Protein AF-A0A2G9C2F9-F1 (afdb_monomer_lite)

Organism: NCBI:txid2917965

Sequence (105 aa):
VWKYCLFGDWPEPALAVVDLAGETEFSAPAPDRLDNGTPMLAIRSRVRLPLAQRSPRRFQLRSRPDGAGSPKVLIRRLPTAAAQLLARETIDGQPTIVSEIHVHR

Foldseek 3Di:
DEKEWEADDDPFAFKAKDWPVPPWGKDTWDWDADPVRHITTIIGIPDDDDADPDDPTFIFIWGDHPPDDDIGTPGRGFDDFHPPAWDFDQDPNDTDIYRYGYDYD

Structure (mmCIF, N/CA/C/O backbone):
data_AF-A0A2G9C2F9-F1
#
_entry.id   AF-A0A2G9C2F9-F1
#
loop_
_atom_site.group_PDB
_atom_site.id
_atom_site.type_symbol
_atom_site.label_atom_id
_atom_site.label_alt_id
_atom_site.label_comp_id
_atom_site.label_asym_id
_atom_site.label_entity_id
_atom_site.label_seq_id
_atom_site.pdbx_PDB_ins_code
_atom_site.Cartn_x
_atom_site.Cartn_y
_atom_site.Cartn_z
_atom_site.occupancy
_atom_site.B_iso_or_equiv
_atom_site.auth_seq_id
_atom_site.auth_comp_id
_atom_site.auth_asym_id
_atom_site.auth_atom_id
_atom_site.pdbx_PDB_model_num
ATOM 1 N N . VAL A 1 1 ? -8.455 1.156 7.347 1.00 92.62 1 VAL A N 1
ATOM 2 C CA . VAL A 1 1 ? -7.765 0.741 6.098 1.00 92.62 1 VAL A CA 1
ATOM 3 C C . VAL A 1 1 ? -6.284 0.646 6.397 1.00 92.62 1 VAL A C 1
ATOM 5 O O . VAL A 1 1 ? -5.822 1.438 7.203 1.00 92.62 1 VAL A O 1
ATOM 8 N N . TRP A 1 2 ? -5.554 -0.317 5.843 1.00 95.06 2 TRP A N 1
ATOM 9 C CA . TRP A 1 2 ? -4.091 -0.320 5.960 1.00 95.06 2 TRP A CA 1
ATOM 10 C C . TRP A 1 2 ? -3.502 0.379 4.739 1.00 95.06 2 TRP A C 1
ATOM 12 O O . TRP A 1 2 ? -3.914 0.083 3.618 1.00 95.06 2 TRP A O 1
ATOM 22 N N . LYS A 1 3 ? -2.565 1.301 4.955 1.00 95.38 3 LYS A N 1
ATOM 23 C CA . LYS A 1 3 ? -1.881 2.058 3.903 1.00 95.38 3 LYS A CA 1
ATOM 24 C C . LYS A 1 3 ? -0.385 1.814 4.027 1.00 95.38 3 LYS A C 1
ATOM 26 O O . LYS A 1 3 ? 0.221 2.163 5.033 1.00 95.38 3 LYS A O 1
ATOM 31 N N . TYR A 1 4 ? 0.192 1.195 3.009 1.00 95.94 4 TYR A N 1
ATOM 32 C CA . TYR A 1 4 ? 1.632 1.071 2.858 1.00 95.94 4 TYR A CA 1
ATOM 33 C C . TYR A 1 4 ? 2.172 2.334 2.203 1.00 95.94 4 TYR A C 1
ATOM 35 O O . TYR A 1 4 ? 1.835 2.623 1.056 1.00 95.94 4 TYR A O 1
ATOM 43 N N . CYS A 1 5 ? 2.993 3.061 2.950 1.00 94.62 5 CYS A N 1
ATOM 44 C CA . CYS A 1 5 ? 3.684 4.265 2.520 1.00 94.62 5 CYS A CA 1
ATOM 45 C C . CYS A 1 5 ? 5.109 3.869 2.131 1.00 94.62 5 CYS A C 1
ATOM 47 O O . CYS A 1 5 ? 5.937 3.587 3.001 1.00 94.62 5 CYS A O 1
ATOM 49 N N . LEU A 1 6 ? 5.367 3.766 0.830 1.00 95.69 6 LEU A N 1
ATOM 50 C CA . LEU A 1 6 ? 6.669 3.395 0.294 1.00 95.69 6 LEU A CA 1
ATOM 51 C C . LEU A 1 6 ? 7.515 4.659 0.098 1.00 95.69 6 LEU A C 1
ATOM 53 O O . LEU A 1 6 ? 7.170 5.515 -0.719 1.00 95.69 6 LEU A O 1
ATOM 57 N N . PHE A 1 7 ? 8.616 4.763 0.840 1.00 92.06 7 PHE A N 1
ATOM 58 C CA . PHE A 1 7 ? 9.529 5.910 0.800 1.00 92.06 7 PHE A CA 1
ATOM 59 C C . PHE A 1 7 ? 10.737 5.659 -0.092 1.00 92.06 7 PHE A C 1
ATOM 61 O O . PHE A 1 7 ? 11.217 4.528 -0.188 1.00 92.06 7 PHE A O 1
ATOM 68 N N . GLY A 1 8 ? 11.265 6.737 -0.672 1.00 87.75 8 GLY A N 1
ATOM 69 C CA . GLY A 1 8 ? 12.389 6.688 -1.604 1.00 87.75 8 GLY A CA 1
ATOM 70 C C . GLY A 1 8 ? 11.972 6.248 -3.006 1.00 87.75 8 GLY A C 1
ATOM 71 O O . GLY A 1 8 ? 10.785 6.122 -3.309 1.00 87.75 8 GLY A O 1
ATOM 72 N N . ASP A 1 9 ? 12.964 6.017 -3.860 1.00 87.31 9 ASP A N 1
ATOM 73 C CA . ASP A 1 9 ? 12.723 5.629 -5.246 1.00 87.31 9 ASP A CA 1
ATOM 74 C C . ASP A 1 9 ? 12.452 4.125 -5.362 1.00 87.31 9 ASP A C 1
ATOM 76 O O . ASP A 1 9 ? 13.291 3.283 -5.017 1.00 87.31 9 ASP A O 1
ATOM 80 N N . TRP A 1 10 ? 11.282 3.803 -5.913 1.00 91.31 10 TRP A N 1
ATOM 81 C CA . TRP A 1 10 ? 10.852 2.450 -6.267 1.00 91.31 10 TRP A CA 1
ATOM 82 C C . TRP A 1 10 ? 10.724 2.344 -7.792 1.00 91.31 10 TRP A C 1
ATOM 84 O O . TRP A 1 10 ? 9.628 2.510 -8.327 1.00 91.31 10 TRP A O 1
ATOM 94 N N . PRO A 1 11 ? 11.840 2.135 -8.517 1.00 90.19 11 PRO A N 1
ATOM 95 C CA . PRO A 1 11 ? 11.855 2.157 -9.979 1.00 90.19 11 PRO A CA 1
ATOM 96 C C . PRO A 1 11 ? 11.201 0.921 -10.605 1.00 90.19 11 PRO A C 1
ATOM 98 O O . PRO A 1 11 ? 11.057 0.852 -11.824 1.00 90.19 11 PRO A O 1
ATOM 101 N N . GLU A 1 12 ? 10.874 -0.099 -9.808 1.00 91.75 12 GLU A N 1
ATOM 102 C CA . GLU A 1 12 ? 10.324 -1.333 -10.335 1.00 91.75 12 GLU A CA 1
ATOM 103 C C . GLU A 1 12 ? 8.918 -1.126 -10.933 1.00 91.75 12 GLU A C 1
ATOM 105 O O . GLU A 1 12 ? 8.054 -0.511 -10.305 1.00 91.75 12 GLU A O 1
ATOM 110 N N . PRO A 1 13 ? 8.642 -1.687 -12.122 1.00 90.88 13 PRO A N 1
ATOM 111 C CA . PRO A 1 13 ? 7.328 -1.587 -12.739 1.00 90.88 13 PRO A CA 1
ATOM 112 C C . PRO A 1 13 ? 6.289 -2.421 -11.984 1.00 90.88 13 PRO A C 1
ATOM 114 O O . PRO A 1 13 ? 6.601 -3.427 -11.333 1.00 90.88 13 PRO A O 1
ATOM 117 N N . ALA A 1 14 ? 5.027 -2.004 -12.103 1.00 91.69 14 ALA A N 1
ATOM 118 C CA . ALA A 1 14 ? 3.863 -2.726 -11.591 1.00 91.69 14 ALA A CA 1
ATOM 119 C C . ALA A 1 14 ? 4.028 -3.215 -10.136 1.00 91.69 14 ALA A C 1
ATOM 121 O O . ALA A 1 14 ? 3.794 -4.388 -9.823 1.00 91.69 14 ALA A O 1
ATOM 122 N N . LEU A 1 15 ? 4.463 -2.316 -9.247 1.00 95.31 15 LEU A N 1
ATOM 123 C CA . LEU A 1 15 ? 4.529 -2.588 -7.814 1.00 95.31 15 LEU A CA 1
ATOM 124 C C . LEU A 1 15 ? 3.155 -2.997 -7.285 1.00 95.31 15 LEU A C 1
ATOM 126 O O . LEU A 1 15 ? 2.136 -2.388 -7.608 1.00 95.31 15 LEU A O 1
ATOM 130 N N . ALA A 1 16 ? 3.132 -4.019 -6.439 1.00 96.31 16 ALA A N 1
ATOM 131 C CA . ALA A 1 16 ? 1.908 -4.499 -5.826 1.00 96.31 16 ALA A CA 1
ATOM 132 C C . ALA A 1 16 ? 2.176 -5.089 -4.446 1.00 96.31 16 ALA A C 1
ATOM 134 O O . ALA A 1 16 ? 3.137 -5.839 -4.242 1.00 96.31 16 ALA A O 1
ATOM 135 N N . VAL A 1 17 ? 1.269 -4.800 -3.516 1.00 97.31 17 VAL A N 1
ATOM 136 C CA . VAL A 1 17 ? 1.167 -5.555 -2.270 1.00 97.31 17 VAL A CA 1
ATOM 137 C C . VAL A 1 17 ? 0.301 -6.783 -2.529 1.00 97.31 17 VAL A C 1
ATOM 139 O O . VAL A 1 17 ? -0.821 -6.669 -3.018 1.00 97.31 17 VAL A O 1
ATOM 142 N N . VAL A 1 18 ? 0.833 -7.962 -2.216 1.00 96.31 18 VAL A N 1
ATOM 143 C CA . VAL A 1 18 ? 0.177 -9.251 -2.458 1.00 96.31 18 VAL A CA 1
ATOM 144 C C . VAL A 1 18 ? -0.076 -9.960 -1.140 1.00 96.31 18 VAL A C 1
ATOM 146 O O . VAL A 1 18 ? 0.855 -10.185 -0.361 1.00 96.31 18 VAL A O 1
ATOM 149 N N . ASP A 1 19 ? -1.327 -10.359 -0.920 1.00 94.88 19 ASP A N 1
ATOM 150 C CA . ASP A 1 19 ? -1.683 -11.318 0.116 1.00 94.88 19 ASP A CA 1
ATOM 151 C C . ASP A 1 19 ? -1.518 -12.749 -0.393 1.00 94.88 19 ASP A C 1
ATOM 153 O O . ASP A 1 19 ? -2.176 -13.168 -1.340 1.00 94.88 19 ASP A O 1
ATOM 157 N N . LEU A 1 20 ? -0.641 -13.515 0.256 1.00 90.62 20 LEU A N 1
ATOM 158 C CA . LEU A 1 20 ? -0.430 -14.923 -0.080 1.00 90.62 20 LEU A CA 1
ATOM 159 C C . LEU A 1 20 ? -1.608 -15.813 0.322 1.00 90.62 20 LEU A C 1
ATOM 161 O O . LEU A 1 20 ? -1.746 -16.896 -0.237 1.00 90.62 20 LEU A O 1
ATOM 165 N N . ALA A 1 21 ? -2.421 -15.377 1.288 1.00 90.88 21 ALA A N 1
ATOM 166 C CA . ALA A 1 21 ? -3.624 -16.093 1.696 1.00 90.88 21 ALA A CA 1
ATOM 167 C C . ALA A 1 21 ? -4.824 -15.795 0.777 1.00 90.88 21 ALA A C 1
ATOM 169 O O . ALA A 1 21 ? -5.819 -16.507 0.837 1.00 90.88 21 ALA A O 1
ATOM 170 N N . GLY A 1 22 ? -4.732 -14.765 -0.077 1.00 89.38 22 GLY A N 1
ATOM 171 C CA . GLY A 1 22 ? -5.815 -14.365 -0.980 1.00 89.38 22 GLY A CA 1
ATOM 172 C C . GLY A 1 22 ? -7.056 -13.814 -0.272 1.00 89.38 22 GLY A C 1
ATOM 173 O O . GLY A 1 22 ? -8.132 -13.801 -0.856 1.00 89.38 22 GLY A O 1
ATOM 174 N N . GLU A 1 23 ? -6.934 -13.369 0.979 1.00 89.75 23 GLU A N 1
ATOM 175 C CA . GLU A 1 23 ? -8.072 -12.906 1.781 1.00 89.75 23 GLU A CA 1
ATOM 176 C C . GLU A 1 23 ? -8.336 -11.403 1.618 1.00 89.75 23 GLU A C 1
ATOM 178 O O . GLU A 1 23 ? -9.401 -10.908 1.984 1.00 89.75 23 GLU A O 1
ATOM 183 N N . THR A 1 24 ? -7.360 -10.651 1.105 1.00 92.88 24 THR A N 1
ATOM 184 C CA . THR A 1 24 ? -7.513 -9.224 0.825 1.00 92.88 24 THR A CA 1
ATOM 185 C C . THR A 1 24 ? -6.771 -8.804 -0.432 1.00 92.88 24 THR A C 1
ATOM 187 O O . THR A 1 24 ? -5.711 -9.323 -0.777 1.00 92.88 24 THR A O 1
ATOM 190 N N . GLU A 1 25 ? -7.305 -7.764 -1.060 1.00 95.56 25 GLU A N 1
ATOM 191 C CA . GLU A 1 25 ? -6.686 -7.071 -2.179 1.00 95.56 25 GLU A CA 1
ATOM 192 C C . GLU A 1 25 ? -6.176 -5.689 -1.775 1.00 95.56 25 GLU A C 1
ATOM 194 O O . GLU A 1 25 ? -6.599 -5.103 -0.769 1.00 95.56 25 GLU A O 1
ATOM 199 N N . PHE A 1 26 ? -5.293 -5.154 -2.612 1.00 97.12 26 PHE A N 1
ATOM 200 C CA . PHE A 1 26 ? -4.717 -3.827 -2.463 1.00 97.12 26 PHE A CA 1
ATOM 201 C C . PHE A 1 26 ? -4.960 -2.981 -3.717 1.00 97.12 26 PHE A C 1
ATOM 203 O O . PHE A 1 26 ? -5.219 -3.493 -4.809 1.00 97.12 26 PHE A O 1
ATOM 210 N N . SER A 1 27 ? -4.937 -1.661 -3.555 1.00 96.88 27 SER A N 1
ATOM 211 C CA . SER A 1 27 ? -4.962 -0.714 -4.666 1.00 96.88 27 SER A CA 1
ATOM 212 C C . SER A 1 27 ? -3.686 -0.821 -5.506 1.00 96.88 27 SER A C 1
ATOM 214 O O . SER A 1 27 ? -2.672 -1.360 -5.063 1.00 96.88 27 SER A O 1
ATOM 216 N N . ALA A 1 28 ? -3.718 -0.244 -6.707 1.00 95.38 28 ALA A N 1
ATOM 217 C CA . ALA A 1 28 ? -2.480 0.090 -7.399 1.00 95.38 28 ALA A CA 1
ATOM 218 C C . ALA A 1 28 ? -1.687 1.141 -6.584 1.00 95.38 28 ALA A C 1
ATOM 220 O O . ALA A 1 28 ? -2.298 1.869 -5.786 1.00 95.38 28 ALA A O 1
ATOM 221 N N . PRO A 1 29 ? -0.358 1.233 -6.768 1.00 95.50 29 PRO A N 1
ATOM 222 C CA . PRO A 1 29 ? 0.436 2.328 -6.226 1.00 95.50 29 PRO A CA 1
ATOM 223 C C . PRO A 1 29 ? -0.050 3.663 -6.783 1.00 95.50 29 PRO A C 1
ATOM 225 O O . PRO A 1 29 ? -0.224 3.807 -7.992 1.00 95.50 29 PRO A O 1
ATOM 228 N N . ALA A 1 30 ? -0.238 4.639 -5.902 1.00 95.19 30 ALA A N 1
ATOM 229 C CA . ALA A 1 30 ? -0.566 6.009 -6.269 1.00 95.19 30 ALA A CA 1
ATOM 230 C C . ALA A 1 30 ? 0.440 6.975 -5.623 1.00 95.19 30 ALA A C 1
ATOM 232 O O . ALA A 1 30 ? 0.792 6.765 -4.459 1.00 95.19 30 ALA A O 1
ATOM 233 N N . PRO A 1 31 ? 0.901 8.023 -6.331 1.00 94.69 31 PRO A N 1
ATOM 234 C CA . PRO A 1 31 ? 1.692 9.084 -5.718 1.00 94.69 31 PRO A CA 1
ATOM 235 C C . PRO A 1 31 ? 0.937 9.731 -4.556 1.00 94.69 31 PRO A C 1
ATOM 237 O O . PRO A 1 31 ? -0.252 10.027 -4.669 1.00 94.69 31 PRO A O 1
ATOM 240 N N . ASP A 1 32 ? 1.635 9.953 -3.450 1.00 93.94 32 ASP A N 1
ATOM 241 C CA . ASP A 1 32 ? 1.104 10.576 -2.240 1.00 93.94 32 ASP A CA 1
ATOM 242 C C . ASP A 1 32 ? 2.226 11.365 -1.535 1.00 93.94 32 ASP A C 1
ATOM 244 O O . ASP A 1 32 ? 3.388 11.343 -1.963 1.00 93.94 32 ASP A O 1
ATOM 248 N N . ARG A 1 33 ? 1.898 12.093 -0.467 1.00 90.81 33 ARG A N 1
ATOM 249 C CA . ARG A 1 33 ? 2.869 12.837 0.344 1.00 90.81 33 ARG A CA 1
ATOM 250 C C . ARG A 1 33 ? 2.607 12.649 1.830 1.00 90.81 33 ARG A C 1
ATOM 252 O O . ARG A 1 33 ? 1.464 12.523 2.253 1.00 90.81 33 ARG A O 1
ATOM 259 N N . LEU A 1 34 ? 3.678 12.670 2.617 1.00 80.38 34 LEU A N 1
ATOM 260 C CA . LEU A 1 34 ? 3.574 12.863 4.062 1.00 80.38 34 LEU A CA 1
ATOM 261 C C . LEU A 1 34 ? 3.117 14.286 4.394 1.00 80.38 34 LEU A C 1
ATOM 263 O O . LEU A 1 34 ? 3.274 15.201 3.583 1.00 80.38 34 LEU A O 1
ATOM 267 N N . ASP A 1 35 ? 2.689 14.489 5.639 1.00 79.38 35 ASP A N 1
ATOM 268 C CA . ASP A 1 35 ? 2.347 15.807 6.192 1.00 79.38 35 ASP A CA 1
ATOM 269 C C . ASP A 1 35 ? 3.490 16.829 6.057 1.00 79.38 35 ASP A C 1
ATOM 271 O O . ASP A 1 35 ? 3.254 18.023 5.894 1.00 79.38 35 ASP A O 1
ATOM 275 N N . ASN A 1 36 ? 4.746 16.366 6.073 1.00 83.44 36 ASN A N 1
ATOM 276 C CA . ASN A 1 36 ? 5.931 17.206 5.875 1.00 83.44 36 ASN A CA 1
ATOM 277 C C . ASN A 1 36 ? 6.282 17.460 4.391 1.00 83.44 36 ASN A C 1
ATOM 279 O O . ASN A 1 36 ? 7.329 18.032 4.098 1.00 83.44 36 ASN A O 1
ATOM 283 N N . GLY A 1 37 ? 5.446 17.006 3.453 1.00 86.44 37 GLY A N 1
ATOM 284 C CA . GLY A 1 37 ? 5.613 17.191 2.010 1.00 86.44 37 GLY A CA 1
ATOM 285 C C . GLY A 1 37 ? 6.507 16.162 1.309 1.00 86.44 37 GLY A C 1
ATOM 286 O O . GLY A 1 37 ? 6.609 16.198 0.080 1.00 86.44 37 GLY A O 1
ATOM 287 N N . THR A 1 38 ? 7.126 15.233 2.044 1.00 88.88 38 THR A N 1
ATOM 288 C CA . THR A 1 38 ? 7.995 14.193 1.463 1.00 88.88 38 THR A CA 1
ATOM 289 C C . THR A 1 38 ? 7.194 13.296 0.507 1.00 88.88 38 THR A C 1
ATOM 291 O O . THR A 1 38 ? 6.149 12.781 0.919 1.00 88.88 38 THR A O 1
ATOM 294 N N . PRO A 1 39 ? 7.647 13.086 -0.747 1.00 92.50 39 PRO A N 1
ATOM 295 C CA . PRO A 1 39 ? 6.958 12.224 -1.703 1.00 92.50 39 PRO A CA 1
ATOM 296 C C . PRO A 1 39 ? 7.042 10.747 -1.304 1.00 92.50 39 PRO A C 1
ATOM 298 O O . PRO A 1 39 ? 8.056 10.280 -0.784 1.00 92.50 39 PRO A O 1
ATOM 301 N N . MET A 1 40 ? 5.973 10.008 -1.587 1.00 94.56 40 MET A N 1
ATOM 302 C CA . MET A 1 40 ? 5.889 8.565 -1.379 1.00 94.56 40 MET A CA 1
ATOM 303 C C . MET A 1 40 ? 4.933 7.918 -2.387 1.00 94.56 40 MET A C 1
ATOM 305 O O . MET A 1 40 ? 4.149 8.600 -3.050 1.00 94.56 40 MET A O 1
ATOM 309 N N . LEU A 1 41 ? 4.957 6.589 -2.470 1.00 96.25 41 LEU A N 1
ATOM 310 C CA . LEU A 1 41 ? 3.874 5.824 -3.088 1.00 96.25 41 LEU A CA 1
ATOM 311 C C . LEU A 1 41 ? 2.975 5.242 -2.000 1.00 96.25 41 LEU A C 1
ATOM 313 O O . LEU A 1 41 ? 3.457 4.625 -1.052 1.00 96.25 41 LEU A O 1
ATOM 317 N N . ALA A 1 42 ? 1.665 5.392 -2.163 1.00 95.88 42 ALA A N 1
ATOM 318 C CA . ALA A 1 42 ? 0.668 4.806 -1.285 1.00 95.88 42 ALA A CA 1
ATOM 319 C C . ALA A 1 42 ? -0.000 3.594 -1.947 1.00 95.88 42 ALA A C 1
ATOM 321 O O . ALA A 1 42 ? -0.508 3.675 -3.067 1.00 95.88 42 ALA A O 1
ATOM 322 N N . ILE A 1 43 ? -0.051 2.479 -1.217 1.00 97.44 43 ILE A N 1
ATOM 323 C CA . ILE A 1 43 ?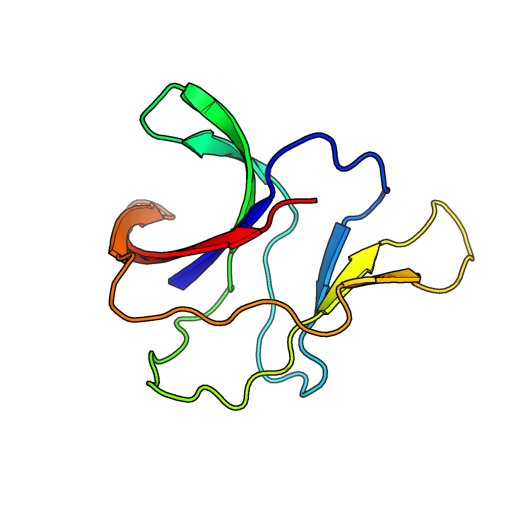 -0.818 1.280 -1.578 1.00 97.44 43 ILE A CA 1
ATOM 324 C C . ILE A 1 43 ? -1.775 0.957 -0.429 1.00 97.44 43 ILE A C 1
ATOM 326 O O . ILE A 1 43 ? -1.344 0.742 0.703 1.00 97.44 43 ILE A O 1
ATOM 330 N N . ARG A 1 44 ? -3.083 0.922 -0.698 1.00 96.44 44 ARG A N 1
ATOM 331 C CA . ARG A 1 44 ? -4.130 0.789 0.329 1.00 96.44 44 ARG A CA 1
ATOM 332 C C . ARG A 1 44 ? -4.819 -0.567 0.253 1.00 96.44 44 ARG A C 1
ATOM 334 O O . ARG A 1 44 ? -5.063 -1.072 -0.838 1.00 96.44 44 ARG A O 1
ATOM 341 N N . SER A 1 45 ? -5.168 -1.156 1.394 1.00 96.25 45 SER A N 1
ATOM 342 C CA . SER A 1 45 ? -6.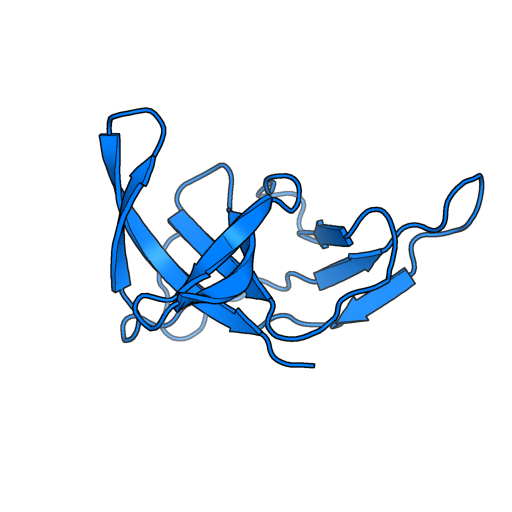054 -2.323 1.418 1.00 96.25 45 SER A CA 1
ATOM 343 C C . SER A 1 45 ? -7.443 -1.923 0.916 1.00 96.25 45 SER A C 1
ATOM 345 O O . SER A 1 45 ? -7.979 -0.894 1.330 1.00 96.25 45 SER A O 1
ATOM 347 N N . ARG A 1 46 ? -8.053 -2.737 0.049 1.00 94.12 46 ARG A N 1
ATOM 348 C CA . ARG A 1 46 ? -9.407 -2.462 -0.471 1.00 94.12 46 ARG A CA 1
ATOM 349 C C . ARG A 1 46 ? -10.503 -2.685 0.567 1.00 94.12 46 ARG A C 1
ATOM 351 O O . ARG A 1 46 ? -11.603 -2.164 0.435 1.00 94.12 46 ARG A O 1
ATOM 358 N N . VAL A 1 47 ? -10.193 -3.437 1.621 1.00 91.19 47 VAL A N 1
ATOM 359 C CA . VAL A 1 47 ? -11.089 -3.680 2.755 1.00 91.19 47 VAL A CA 1
ATOM 360 C C . VAL A 1 47 ? -10.469 -3.184 4.056 1.00 91.19 47 VAL A C 1
ATOM 362 O O . VAL A 1 47 ? -9.258 -2.956 4.163 1.00 91.19 47 VAL A O 1
ATOM 365 N N . ARG A 1 48 ? -11.304 -3.003 5.082 1.00 90.81 48 ARG A N 1
ATOM 366 C CA . ARG A 1 48 ? -10.829 -2.716 6.439 1.00 90.81 48 ARG A CA 1
ATOM 367 C C . ARG A 1 48 ? -10.195 -3.978 7.017 1.00 90.81 48 ARG A C 1
ATOM 369 O O . ARG A 1 48 ? -10.848 -5.010 7.110 1.00 90.81 48 ARG A O 1
ATOM 376 N N . LEU A 1 49 ? -8.937 -3.871 7.430 1.00 90.81 49 LEU A N 1
ATOM 377 C CA . LEU A 1 49 ? -8.215 -4.951 8.093 1.00 90.81 49 LEU A CA 1
ATOM 378 C C . LEU A 1 49 ? -8.160 -4.692 9.605 1.00 90.81 49 LEU A C 1
ATOM 380 O O . LEU A 1 49 ? -7.880 -3.555 10.006 1.00 90.81 49 LEU A O 1
ATOM 384 N N . PRO A 1 50 ? -8.423 -5.711 10.443 1.00 88.38 50 PRO A N 1
ATOM 385 C CA . PRO A 1 50 ? -8.379 -5.560 11.889 1.00 88.38 50 PRO A CA 1
ATOM 386 C C . PRO A 1 50 ? -6.947 -5.304 12.364 1.00 88.38 50 PRO A C 1
ATOM 388 O O . PRO A 1 50 ? -5.986 -5.886 11.854 1.00 88.38 50 PRO A O 1
ATOM 391 N N . LEU A 1 51 ? -6.811 -4.444 13.370 1.00 85.81 51 LEU A N 1
ATOM 392 C CA . LEU A 1 51 ? -5.554 -4.268 14.086 1.00 85.81 51 LEU A CA 1
ATOM 393 C C . LEU A 1 51 ? -5.372 -5.413 15.075 1.00 85.81 51 LEU A C 1
ATOM 395 O O . LEU A 1 51 ? -6.295 -5.774 15.800 1.00 85.81 51 LEU A O 1
ATOM 399 N N . ALA A 1 52 ? -4.166 -5.967 15.114 1.00 80.75 52 ALA A N 1
ATOM 400 C CA . ALA A 1 52 ? -3.801 -7.017 16.048 1.00 80.75 52 ALA A CA 1
ATOM 401 C C . ALA A 1 52 ? -2.365 -6.793 16.513 1.00 80.75 52 ALA A C 1
ATOM 403 O O . ALA A 1 52 ? -1.491 -6.493 15.702 1.00 80.75 52 ALA A O 1
ATOM 404 N N . GLN A 1 53 ? -2.109 -6.997 17.807 1.00 72.62 53 GLN A N 1
ATOM 405 C CA . GLN A 1 53 ? -0.766 -6.864 18.383 1.00 72.62 53 GLN A CA 1
ATOM 406 C C . GLN A 1 53 ? 0.250 -7.805 17.709 1.00 72.62 53 GLN A C 1
ATOM 408 O O . GLN A 1 53 ? 1.428 -7.480 17.596 1.00 72.62 53 GLN A O 1
ATOM 413 N N . ARG A 1 54 ? -0.215 -8.966 17.229 1.00 78.88 54 ARG A N 1
ATOM 414 C CA . ARG A 1 54 ? 0.549 -9.911 16.407 1.00 78.88 54 ARG A CA 1
ATOM 415 C C . ARG A 1 54 ? -0.297 -10.352 15.221 1.00 78.88 54 ARG A C 1
ATOM 417 O O . ARG A 1 54 ? -0.912 -11.414 15.247 1.00 78.88 54 ARG A O 1
ATOM 424 N N . SER A 1 55 ? -0.367 -9.513 14.192 1.00 83.50 55 SER A N 1
ATOM 425 C CA . SER A 1 55 ? -1.087 -9.873 12.972 1.00 83.50 55 SER A CA 1
ATOM 426 C C . SER A 1 55 ? -0.411 -11.067 12.272 1.00 83.50 55 SER A C 1
ATOM 428 O O . SER A 1 55 ? 0.804 -11.036 12.056 1.00 83.50 55 SER A O 1
ATOM 430 N N . PRO A 1 56 ? -1.156 -12.125 11.894 1.00 85.69 56 PRO A N 1
ATOM 431 C CA . PRO A 1 56 ? -0.592 -13.276 11.190 1.00 85.69 56 PRO A CA 1
ATOM 432 C C . PRO A 1 56 ? -0.352 -13.001 9.697 1.00 85.69 56 PRO A C 1
ATOM 434 O O . PRO A 1 56 ? 0.229 -13.844 9.010 1.00 85.69 56 PRO A O 1
ATOM 437 N N . ARG A 1 57 ? -0.800 -11.843 9.189 1.00 89.44 57 ARG A N 1
ATOM 438 C CA . ARG A 1 57 ? -0.754 -11.469 7.772 1.00 89.44 57 ARG A CA 1
ATOM 439 C C . ARG A 1 57 ? 0.682 -11.494 7.244 1.00 89.44 57 ARG A C 1
ATOM 441 O O . ARG A 1 57 ? 1.606 -10.976 7.868 1.00 89.44 57 ARG A O 1
ATOM 448 N N . ARG A 1 58 ? 0.872 -12.109 6.075 1.00 91.00 58 ARG A N 1
ATOM 449 C CA . ARG A 1 58 ? 2.178 -12.267 5.412 1.00 91.00 58 ARG A CA 1
ATOM 450 C C . ARG A 1 58 ? 2.170 -11.608 4.040 1.00 91.00 58 ARG A C 1
ATOM 452 O O . ARG A 1 58 ? 2.408 -12.266 3.031 1.00 91.00 58 ARG A O 1
ATOM 459 N N . PHE A 1 59 ? 1.870 -10.315 4.016 1.00 95.75 59 PHE A N 1
ATOM 460 C CA . PHE A 1 59 ? 1.848 -9.558 2.773 1.00 95.75 59 PHE A CA 1
ATOM 461 C C . PHE A 1 59 ? 3.260 -9.400 2.207 1.00 95.75 59 PHE A C 1
ATOM 463 O O . PHE A 1 59 ? 4.240 -9.300 2.952 1.00 95.75 59 PHE A O 1
ATOM 470 N N . GLN A 1 60 ? 3.360 -9.393 0.884 1.00 97.06 60 GLN A N 1
ATOM 471 C CA . GLN A 1 60 ? 4.611 -9.201 0.157 1.00 97.06 60 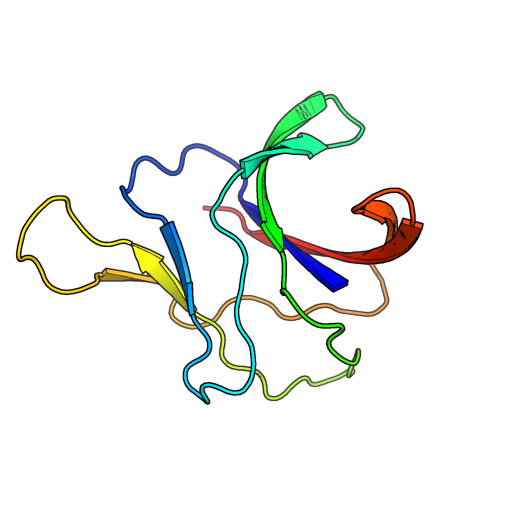GLN A CA 1
ATOM 472 C C . GLN A 1 60 ? 4.539 -7.943 -0.684 1.00 97.06 60 GLN A C 1
ATOM 474 O O . GLN A 1 60 ? 3.486 -7.652 -1.240 1.00 97.06 60 GLN A O 1
ATOM 479 N N . LEU A 1 61 ? 5.671 -7.263 -0.849 1.00 97.25 61 LEU A N 1
ATOM 480 C CA . LEU A 1 61 ? 5.831 -6.313 -1.942 1.00 97.25 61 LEU A CA 1
ATOM 481 C C . LEU A 1 61 ? 6.449 -7.053 -3.121 1.00 97.25 61 LEU A C 1
ATOM 483 O O . LEU A 1 61 ? 7.501 -7.691 -2.988 1.00 97.25 61 LEU A O 1
ATOM 487 N N . ARG A 1 62 ? 5.786 -6.983 -4.268 1.00 96.06 62 ARG A N 1
ATOM 488 C CA . ARG A 1 62 ? 6.252 -7.572 -5.518 1.00 96.06 62 ARG A CA 1
ATOM 489 C C . ARG A 1 62 ? 6.302 -6.514 -6.606 1.00 96.06 62 ARG A C 1
ATOM 491 O O . ARG A 1 62 ? 5.591 -5.518 -6.532 1.00 96.06 62 ARG A O 1
ATOM 498 N N . SER A 1 63 ? 7.099 -6.780 -7.624 1.00 95.00 63 SER A N 1
ATOM 499 C CA . SER A 1 63 ? 7.025 -6.099 -8.911 1.00 95.00 63 SER A CA 1
ATOM 500 C C . SER A 1 63 ? 6.828 -7.118 -10.018 1.00 95.00 63 SER A C 1
ATOM 502 O O . SER A 1 63 ? 7.178 -8.296 -9.873 1.00 95.00 63 SER A O 1
ATOM 504 N N . ARG A 1 64 ? 6.256 -6.681 -11.135 1.00 89.06 64 ARG A N 1
ATOM 505 C CA . ARG A 1 64 ? 6.195 -7.486 -12.351 1.00 89.06 64 ARG A CA 1
ATOM 506 C C . ARG A 1 64 ? 6.925 -6.719 -13.451 1.00 89.06 64 ARG A C 1
ATOM 508 O O . ARG A 1 64 ? 6.506 -5.606 -13.737 1.00 89.06 64 ARG A O 1
ATOM 515 N N . PRO A 1 65 ? 7.992 -7.282 -14.043 1.00 80.44 65 PRO A N 1
ATOM 516 C CA . PRO A 1 65 ? 8.638 -6.655 -15.187 1.00 80.44 65 PRO A CA 1
ATOM 517 C C . PRO A 1 65 ? 7.654 -6.528 -16.351 1.00 80.44 65 PRO A C 1
ATOM 519 O O . PRO A 1 65 ? 6.775 -7.377 -16.511 1.00 80.44 65 PRO A O 1
ATOM 522 N N . ASP A 1 66 ? 7.816 -5.488 -17.164 1.00 73.12 66 ASP A N 1
ATOM 523 C CA . ASP A 1 66 ? 7.016 -5.316 -18.374 1.00 73.12 66 ASP A CA 1
ATOM 524 C C . ASP A 1 66 ? 7.225 -6.527 -19.308 1.00 73.12 66 ASP A C 1
ATOM 526 O O . ASP A 1 66 ? 8.357 -6.911 -19.610 1.00 73.12 66 ASP A O 1
ATOM 530 N N . GLY A 1 67 ? 6.129 -7.176 -19.725 1.00 71.12 67 GLY A N 1
ATOM 531 C CA . GLY A 1 67 ? 6.144 -8.384 -20.564 1.00 71.12 67 GLY A CA 1
ATOM 532 C C . GLY A 1 67 ? 5.884 -9.704 -19.817 1.00 71.12 67 GLY A C 1
ATOM 533 O O . GLY A 1 67 ? 5.224 -9.743 -18.781 1.00 71.12 67 GLY A O 1
ATOM 534 N N . ALA A 1 68 ? 6.365 -10.823 -20.374 1.00 68.19 68 ALA A N 1
ATOM 535 C CA . ALA A 1 68 ? 6.054 -12.190 -19.922 1.00 68.19 68 ALA A CA 1
ATOM 536 C C . ALA A 1 68 ? 6.923 -12.701 -18.746 1.00 68.19 68 ALA A C 1
ATOM 538 O O . ALA A 1 68 ? 7.044 -13.907 -18.534 1.00 68.19 68 ALA A O 1
ATOM 539 N N . GLY A 1 69 ? 7.567 -11.805 -17.994 1.00 72.56 69 GLY A N 1
ATOM 540 C CA . GLY A 1 69 ? 8.438 -12.191 -16.883 1.00 72.56 69 GLY A CA 1
ATOM 541 C C . GLY A 1 69 ? 7.668 -12.592 -15.618 1.00 72.56 69 GLY A C 1
ATOM 542 O O . GLY A 1 69 ? 6.580 -12.090 -15.329 1.00 72.56 69 GLY A O 1
ATOM 543 N N . SER A 1 70 ? 8.251 -13.491 -14.820 1.00 82.62 70 SER A N 1
ATOM 544 C CA . SER A 1 70 ? 7.677 -13.897 -13.533 1.00 82.62 70 SER A CA 1
ATOM 545 C C . SER A 1 70 ? 7.702 -12.743 -12.514 1.00 82.62 70 SER A C 1
ATOM 547 O O . SER A 1 70 ? 8.695 -12.010 -12.470 1.00 82.62 70 SER A O 1
ATOM 549 N N . PRO A 1 71 ? 6.686 -12.602 -11.638 1.00 88.56 71 PRO A N 1
ATOM 550 C CA . PRO A 1 71 ? 6.699 -11.602 -10.572 1.00 88.56 71 PRO A CA 1
ATOM 551 C C . PRO A 1 71 ? 7.931 -11.746 -9.670 1.00 88.56 71 PRO A C 1
ATOM 553 O O . PRO A 1 71 ? 8.215 -12.834 -9.167 1.00 88.56 71 PRO A O 1
ATOM 556 N N . LYS A 1 72 ? 8.629 -10.640 -9.416 1.00 93.56 72 LYS A N 1
ATOM 557 C CA . LYS A 1 72 ? 9.766 -10.570 -8.497 1.00 93.56 72 LYS A CA 1
ATOM 558 C C . LYS A 1 72 ? 9.275 -10.207 -7.101 1.00 93.56 72 LYS A C 1
ATOM 560 O O . LYS A 1 72 ? 8.517 -9.256 -6.927 1.00 93.56 72 LYS A O 1
ATOM 565 N N . VAL A 1 73 ? 9.726 -10.943 -6.087 1.00 95.12 73 VAL A N 1
ATOM 566 C CA . VAL A 1 73 ? 9.507 -10.569 -4.683 1.00 95.12 73 VAL A CA 1
ATOM 567 C C . VAL A 1 73 ? 10.566 -9.545 -4.286 1.00 95.12 73 VAL A C 1
ATOM 569 O O . VAL A 1 73 ? 11.754 -9.855 -4.316 1.00 95.12 73 VAL A O 1
ATOM 572 N N . LEU A 1 74 ? 10.133 -8.337 -3.923 1.00 94.88 74 LEU A N 1
ATOM 573 C CA . LEU A 1 74 ? 11.008 -7.266 -3.438 1.00 94.88 74 LEU A CA 1
ATOM 574 C C . LEU A 1 74 ? 11.132 -7.322 -1.917 1.00 94.88 74 LEU A C 1
ATOM 576 O O . LEU A 1 74 ? 12.234 -7.315 -1.382 1.00 94.88 74 LEU A O 1
ATOM 580 N N . ILE A 1 75 ? 9.999 -7.461 -1.222 1.00 95.00 75 ILE A N 1
ATOM 581 C CA . ILE A 1 75 ? 9.953 -7.652 0.229 1.00 95.00 75 ILE A CA 1
ATOM 582 C C . ILE A 1 75 ? 9.122 -8.894 0.524 1.00 95.00 75 ILE A C 1
ATOM 584 O O . ILE A 1 75 ? 7.921 -8.947 0.256 1.00 95.00 75 ILE A O 1
ATOM 588 N N . ARG A 1 76 ? 9.766 -9.909 1.109 1.00 94.75 76 ARG A N 1
ATOM 589 C CA . ARG A 1 76 ? 9.138 -11.209 1.397 1.00 94.75 76 ARG A CA 1
ATOM 590 C C . ARG A 1 76 ? 8.100 -11.150 2.520 1.00 94.75 76 ARG A C 1
ATOM 592 O O . ARG A 1 76 ? 7.217 -12.008 2.560 1.00 94.75 76 ARG A O 1
ATOM 599 N N 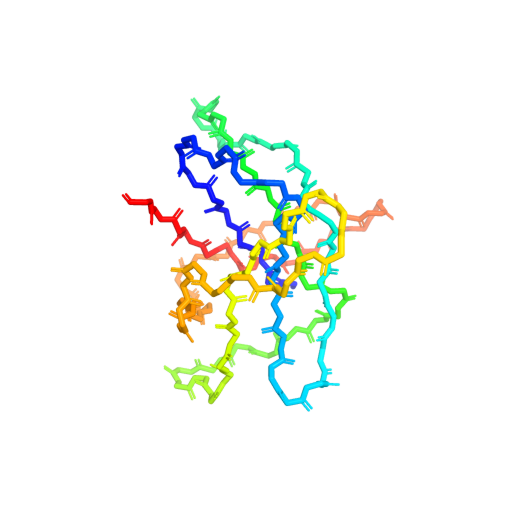. ARG A 1 77 ? 8.231 -10.190 3.438 1.00 93.38 77 ARG A N 1
ATOM 600 C CA . ARG A 1 77 ? 7.293 -9.942 4.537 1.00 93.38 77 ARG A CA 1
ATOM 601 C C . ARG A 1 77 ? 7.251 -8.450 4.838 1.00 93.38 77 ARG A C 1
ATOM 603 O O . ARG A 1 77 ? 8.198 -7.911 5.401 1.00 93.38 77 ARG A O 1
ATOM 610 N N . LEU A 1 78 ? 6.151 -7.814 4.463 1.00 94.75 78 LEU A N 1
ATOM 611 C CA . LEU A 1 78 ? 5.885 -6.430 4.818 1.00 94.75 78 LEU A CA 1
ATOM 612 C C . LEU A 1 78 ? 5.576 -6.299 6.316 1.00 94.75 78 LEU A C 1
ATOM 614 O O . LEU A 1 78 ? 5.002 -7.223 6.907 1.00 94.75 78 LEU A O 1
ATOM 618 N N . PRO A 1 79 ? 5.928 -5.156 6.927 1.00 92.00 79 PRO A N 1
ATOM 619 C CA . PRO A 1 79 ? 5.466 -4.824 8.265 1.00 92.00 79 PRO A CA 1
ATOM 620 C C . PRO A 1 79 ? 3.934 -4.784 8.317 1.00 92.00 79 PRO A C 1
ATOM 622 O O . PRO A 1 79 ? 3.252 -4.535 7.320 1.00 92.00 79 PRO A O 1
ATOM 625 N N . THR A 1 80 ? 3.380 -5.055 9.491 1.00 89.50 80 THR A N 1
ATOM 626 C CA . THR A 1 80 ? 1.938 -5.002 9.747 1.00 89.50 80 THR A CA 1
ATOM 627 C C . THR A 1 80 ? 1.600 -3.755 10.545 1.00 89.50 80 THR A C 1
ATOM 629 O O . THR A 1 80 ? 2.426 -3.303 11.337 1.00 89.50 80 THR A O 1
ATOM 632 N N . ALA A 1 81 ? 0.385 -3.230 10.390 1.00 84.56 81 ALA A N 1
ATOM 633 C CA . ALA A 1 81 ? -0.040 -2.085 11.182 1.00 84.56 81 ALA A CA 1
ATOM 634 C C . ALA A 1 81 ? 0.005 -2.393 12.685 1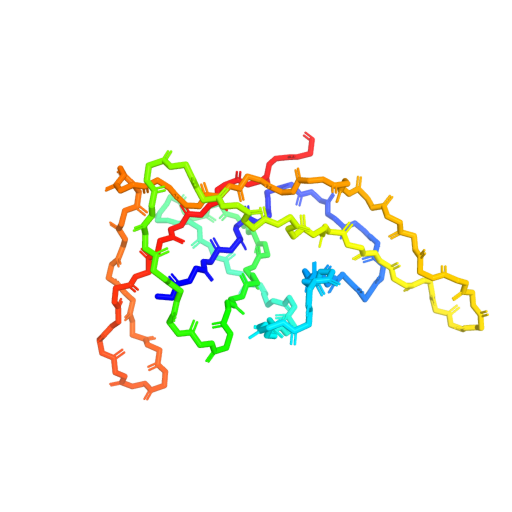.00 84.56 81 ALA A C 1
ATOM 636 O O . ALA A 1 81 ? -0.485 -3.430 13.139 1.00 84.56 81 ALA A O 1
ATOM 637 N N . ALA A 1 82 ? 0.550 -1.446 13.443 1.00 72.56 82 ALA A N 1
ATOM 638 C CA . ALA A 1 82 ? 0.417 -1.367 14.888 1.00 72.56 82 ALA A CA 1
ATOM 639 C C . ALA A 1 82 ? -0.513 -0.198 15.237 1.00 72.56 82 ALA A C 1
ATOM 641 O O . ALA A 1 82 ? -0.625 0.764 14.481 1.00 72.56 82 ALA A O 1
ATOM 642 N N . ALA A 1 83 ? -1.156 -0.248 16.405 1.00 68.38 83 ALA A N 1
ATOM 643 C CA . ALA A 1 83 ? -2.110 0.777 16.847 1.00 68.38 83 ALA A CA 1
ATOM 644 C C . ALA A 1 83 ? -1.497 2.181 17.060 1.00 68.38 83 ALA A C 1
ATOM 646 O O . ALA A 1 83 ? -2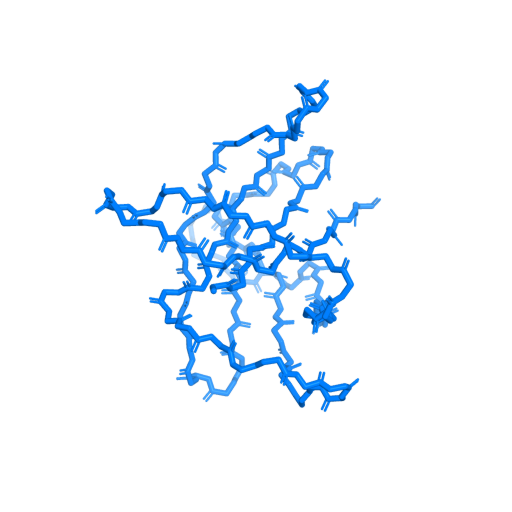.215 3.116 17.392 1.00 68.38 83 ALA A O 1
ATOM 647 N N . GLN A 1 84 ? -0.181 2.323 16.897 1.00 68.38 84 GLN A N 1
ATOM 648 C CA . GLN A 1 84 ? 0.582 3.534 17.202 1.00 68.38 84 GLN A CA 1
ATOM 649 C C . GLN A 1 84 ? 0.554 4.574 16.070 1.00 68.38 84 GLN A C 1
ATOM 651 O O . GLN A 1 84 ? 0.771 5.749 16.337 1.00 68.38 84 GLN A O 1
ATOM 656 N N . LEU A 1 85 ? 0.281 4.162 14.826 1.00 74.38 85 LEU A N 1
ATOM 657 C CA . LEU A 1 85 ? 0.290 5.033 13.643 1.00 74.38 85 LEU A CA 1
ATOM 658 C C . LEU A 1 85 ? -1.090 5.025 12.980 1.00 74.38 85 LEU A C 1
ATOM 660 O O . LEU A 1 85 ? -1.328 4.326 11.992 1.00 74.38 85 LEU A O 1
ATOM 664 N N . LEU A 1 86 ? -2.027 5.759 13.583 1.00 84.56 86 LEU A N 1
ATOM 665 C CA . LEU A 1 86 ? -3.375 5.950 13.052 1.00 84.56 86 LEU A CA 1
ATOM 666 C C . LEU A 1 86 ? -3.541 7.371 12.523 1.00 84.56 86 LEU A C 1
ATOM 668 O O . LEU A 1 86 ? -3.344 8.336 13.256 1.00 84.56 86 LEU A O 1
ATOM 672 N N . ALA A 1 87 ? -3.984 7.472 11.278 1.00 85.88 87 ALA A N 1
ATOM 673 C CA . ALA A 1 87 ? -4.352 8.709 10.614 1.00 85.88 87 ALA A CA 1
ATOM 674 C C . ALA A 1 87 ? -5.858 8.729 10.314 1.00 85.88 87 ALA A C 1
ATOM 676 O O . ALA A 1 87 ? -6.524 7.690 10.221 1.00 85.88 87 ALA A O 1
ATOM 677 N N . ARG A 1 88 ? -6.410 9.932 10.155 1.00 89.69 88 ARG A N 1
ATOM 678 C CA . ARG A 1 88 ? -7.742 10.149 9.582 1.00 89.69 88 ARG A CA 1
ATOM 679 C C . ARG A 1 88 ? -7.564 10.688 8.173 1.00 89.69 88 ARG A C 1
ATOM 681 O O . ARG A 1 88 ? -7.041 11.779 8.007 1.00 89.69 88 ARG A O 1
ATOM 688 N N . GLU A 1 89 ? -8.043 9.941 7.187 1.00 90.31 89 GLU A N 1
ATOM 689 C CA . GLU A 1 89 ? -8.067 10.365 5.785 1.00 90.31 89 GLU A CA 1
ATOM 690 C C . GLU A 1 89 ? -9.504 10.376 5.264 1.00 90.31 89 GLU A C 1
ATOM 692 O O . GLU A 1 89 ? -10.351 9.618 5.737 1.00 90.31 89 GLU A O 1
ATOM 697 N N . THR A 1 90 ? -9.774 11.193 4.249 1.00 89.88 90 THR A N 1
ATOM 698 C CA . THR A 1 90 ? -11.010 11.099 3.467 1.00 89.88 90 THR A CA 1
ATOM 699 C C . THR A 1 90 ? -10.747 10.203 2.263 1.00 89.88 90 THR A C 1
ATOM 701 O O . THR A 1 90 ? -9.990 10.573 1.372 1.00 89.88 90 THR A O 1
ATOM 704 N N . ILE A 1 91 ? -11.372 9.027 2.232 1.00 86.00 91 ILE A N 1
ATOM 705 C CA . ILE A 1 91 ? -11.284 8.070 1.120 1.00 86.00 91 ILE A CA 1
ATOM 706 C C . ILE A 1 91 ? -12.679 7.961 0.512 1.00 86.00 91 ILE A C 1
ATOM 708 O O . ILE A 1 91 ? -13.640 7.739 1.246 1.00 86.00 91 ILE A O 1
ATOM 712 N N . ASP A 1 92 ? -12.800 8.180 -0.800 1.00 86.94 92 ASP A N 1
ATOM 713 C CA . ASP A 1 92 ? -14.081 8.189 -1.528 1.00 86.94 92 ASP A CA 1
ATOM 714 C C . ASP A 1 92 ? -15.145 9.093 -0.870 1.00 86.94 92 ASP A C 1
ATOM 716 O O . ASP A 1 92 ? -16.318 8.747 -0.739 1.00 86.94 92 ASP A O 1
ATOM 720 N N . GLY A 1 93 ? -14.714 10.264 -0.386 1.00 89.94 93 GLY A N 1
ATOM 721 C CA . GLY A 1 93 ? -15.577 11.233 0.299 1.00 89.94 93 GLY A CA 1
ATOM 722 C C . GLY A 1 93 ? -15.950 10.869 1.742 1.00 89.94 93 GLY A C 1
ATOM 723 O O . GLY A 1 93 ? -16.685 11.622 2.376 1.00 89.94 93 GLY A O 1
ATOM 724 N N . GLN A 1 94 ? -15.442 9.758 2.288 1.00 89.75 94 GLN A N 1
ATOM 725 C CA . GLN A 1 94 ? -15.765 9.285 3.635 1.00 89.75 94 GLN A CA 1
ATOM 726 C C . GLN A 1 94 ? -14.573 9.384 4.602 1.00 89.75 94 GLN A C 1
ATOM 728 O O . GLN A 1 94 ? -13.495 8.850 4.308 1.00 89.75 94 GLN A O 1
ATOM 733 N N . PRO A 1 95 ? -14.757 9.980 5.798 1.00 91.69 95 PRO A N 1
ATOM 734 C CA . PRO A 1 95 ? -13.755 9.947 6.856 1.00 91.69 95 PRO A CA 1
ATOM 735 C C . PRO A 1 95 ? -13.439 8.505 7.266 1.00 91.69 95 PRO A C 1
ATOM 737 O O . PRO A 1 95 ? -14.307 7.748 7.704 1.00 91.69 95 PRO A O 1
ATOM 740 N N . THR A 1 96 ? -12.176 8.121 7.145 1.00 91.88 96 THR A N 1
ATOM 741 C CA . THR A 1 96 ? -11.704 6.753 7.329 1.00 91.88 96 THR A CA 1
ATOM 742 C C . THR A 1 96 ? -10.476 6.732 8.229 1.00 91.88 96 THR A C 1
ATOM 744 O O . THR A 1 96 ? -9.524 7.483 8.032 1.00 91.88 96 THR A O 1
ATOM 747 N N . ILE A 1 97 ? -10.479 5.832 9.218 1.00 90.94 97 ILE A N 1
ATOM 748 C CA . ILE A 1 97 ? -9.279 5.535 10.007 1.00 90.94 97 ILE A CA 1
ATOM 749 C C . ILE A 1 97 ? -8.330 4.693 9.157 1.00 90.94 97 ILE A C 1
ATOM 751 O O . ILE A 1 97 ? -8.671 3.586 8.708 1.00 90.94 97 ILE A O 1
ATOM 755 N N . VAL A 1 98 ? -7.136 5.226 8.954 1.00 91.75 98 VAL A N 1
ATOM 756 C CA . VAL A 1 98 ? -6.054 4.608 8.202 1.00 91.75 98 VAL A CA 1
ATOM 757 C C . VAL A 1 98 ? -4.943 4.243 9.171 1.00 91.75 98 VAL A C 1
ATOM 759 O O . VAL A 1 98 ? -4.578 5.025 10.038 1.00 91.75 98 VAL A O 1
ATOM 762 N N . SER A 1 99 ? -4.428 3.028 9.048 1.00 92.56 99 SER A N 1
ATOM 763 C CA . SER A 1 99 ? -3.208 2.618 9.724 1.00 92.56 99 SER A CA 1
ATOM 764 C C . SER A 1 99 ? -2.072 2.744 8.731 1.00 92.56 99 SER A C 1
ATOM 766 O O . SER A 1 99 ? -2.018 1.981 7.760 1.00 92.56 99 SER A O 1
ATOM 768 N N . GLU A 1 100 ? -1.218 3.734 8.951 1.00 92.19 100 GLU A N 1
ATOM 769 C CA . GLU A 1 100 ? -0.078 3.990 8.086 1.00 92.19 100 GLU A CA 1
ATOM 770 C C . GLU A 1 100 ? 1.072 3.066 8.463 1.00 92.19 100 GLU A C 1
ATOM 772 O O . GLU A 1 100 ? 1.408 2.871 9.633 1.00 92.19 100 GLU A O 1
ATOM 777 N N . ILE A 1 101 ? 1.645 2.439 7.443 1.00 92.88 101 ILE A N 1
ATOM 778 C CA . ILE A 1 101 ? 2.726 1.482 7.582 1.00 92.88 101 ILE A CA 1
ATOM 779 C C . ILE A 1 101 ? 3.865 1.960 6.703 1.00 92.88 101 ILE A C 1
ATOM 781 O O . ILE A 1 101 ? 3.793 1.921 5.474 1.00 92.88 101 ILE A O 1
ATOM 785 N N . HIS A 1 102 ? 4.926 2.399 7.358 1.00 92.12 102 HIS A N 1
ATOM 786 C CA . HIS A 1 102 ? 6.092 2.953 6.701 1.00 92.12 102 HIS A CA 1
ATOM 787 C C . HIS A 1 102 ? 7.014 1.847 6.199 1.00 92.12 102 HIS A C 1
ATOM 789 O O . HIS A 1 102 ? 7.419 0.961 6.954 1.00 92.12 102 HIS A O 1
ATOM 795 N N . VAL A 1 103 ? 7.331 1.894 4.907 1.00 93.00 103 VAL A N 1
ATOM 796 C CA . VAL A 1 103 ? 8.236 0.955 4.251 1.00 93.00 103 VAL A CA 1
ATOM 797 C C . VAL A 1 103 ? 9.340 1.764 3.602 1.00 93.00 103 VAL A C 1
ATOM 799 O O . VAL A 1 103 ? 9.119 2.508 2.648 1.00 93.00 103 VAL A O 1
ATOM 802 N N . HIS A 1 104 ? 10.534 1.609 4.149 1.00 89.44 104 HIS A N 1
ATOM 803 C CA . HIS A 1 104 ? 11.746 2.188 3.598 1.00 89.44 104 HIS A CA 1
ATOM 804 C C . HIS A 1 104 ? 12.464 1.138 2.758 1.00 89.44 104 HIS A C 1
ATOM 806 O O . HIS A 1 104 ? 12.295 -0.068 2.977 1.00 89.44 104 HIS A O 1
ATOM 812 N N . ARG A 1 105 ? 13.236 1.617 1.792 1.00 78.19 105 ARG A N 1
ATOM 813 C CA . ARG A 1 105 ? 14.167 0.794 1.033 1.00 78.19 105 ARG A CA 1
ATOM 814 C C . ARG A 1 105 ? 15.510 0.710 1.744 1.00 78.19 105 ARG A C 1
ATOM 816 O O . ARG A 1 105 ? 15.895 1.725 2.364 1.00 78.19 105 ARG A O 1
#

pLDDT: mean 89.52, std 7.17, range [68.19, 97.44]

Radius of gyration: 13.64 Å; chains: 1; bounding box: 30×33×39 Å

Secondary structure (DSSP, 8-state):
-EEEEEES----TT-EEEETTSS--BPPPEEEE-TT--EEEEEEBSSPPPP-TT----EEEEE--SSSPPPEEEESS-----TT-EEEEEETTEEEEEEEEEE--